Protein AF-A0A7J7H3Y3-F1 (afdb_monomer)

Sequence (174 aa):
MLKRYPATEKELKEKANQLLSKCEEAVAVENELNARTKDVENVKLDRATELELVQKLKDKIRILLAQLANVDFTYHDPMKNFDRTRVKGVVAKLIKVKDGSTMTALEVGKGNAEVALSLVGYDQELKSAMEYVFGSTFVCKTIDAMREMAFFLLLLCCYVCGHVIFECNIDSTS

Structure (mmCIF, N/CA/C/O backbone):
data_AF-A0A7J7H3Y3-F1
#
_entry.id   AF-A0A7J7H3Y3-F1
#
loop_
_atom_site.group_PDB
_atom_site.id
_atom_site.type_symbol
_atom_site.label_atom_id
_atom_site.label_alt_id
_atom_site.label_comp_id
_atom_site.label_asym_id
_atom_site.label_entity_id
_atom_site.label_seq_id
_atom_site.pdbx_PDB_ins_code
_atom_site.Cartn_x
_atom_site.Cartn_y
_atom_site.Cartn_z
_atom_site.occupancy
_atom_site.B_iso_or_equiv
_atom_site.auth_seq_id
_atom_site.auth_comp_id
_atom_site.auth_asym_id
_atom_site.auth_atom_id
_atom_site.pdbx_PDB_model_num
ATOM 1 N N . MET A 1 1 ? -41.195 8.199 84.569 1.00 43.94 1 MET A N 1
ATOM 2 C CA . MET A 1 1 ? -41.582 7.033 83.743 1.00 43.94 1 MET A CA 1
ATOM 3 C C . MET A 1 1 ? -41.410 7.391 82.273 1.00 43.94 1 MET A C 1
ATOM 5 O O . MET A 1 1 ? -42.161 8.221 81.780 1.00 43.94 1 MET A O 1
ATOM 9 N N . LEU A 1 2 ? -40.419 6.822 81.584 1.00 52.78 2 LEU A N 1
ATOM 10 C CA . LEU A 1 2 ? -40.271 6.962 80.131 1.00 52.78 2 LEU A CA 1
ATOM 11 C C . LEU A 1 2 ? -41.068 5.836 79.461 1.00 52.78 2 LEU A C 1
ATOM 13 O O . LEU A 1 2 ? -40.708 4.667 79.579 1.00 52.78 2 LEU A O 1
ATOM 17 N N . LYS A 1 3 ? -42.181 6.177 78.801 1.00 58.41 3 LYS A N 1
ATOM 18 C CA . LYS A 1 3 ? -42.943 5.226 77.980 1.00 58.41 3 LYS A CA 1
ATOM 19 C C . LYS A 1 3 ? -42.124 4.926 76.722 1.00 58.41 3 LYS A C 1
ATOM 21 O O . LYS A 1 3 ? -42.005 5.782 75.851 1.00 58.41 3 LYS A O 1
ATOM 26 N N . ARG A 1 4 ? -41.546 3.728 76.637 1.00 58.53 4 ARG A N 1
ATOM 27 C CA . ARG A 1 4 ? -40.902 3.228 75.416 1.00 58.53 4 ARG A CA 1
ATOM 28 C C . ARG A 1 4 ? -41.995 3.019 74.366 1.00 58.53 4 ARG A C 1
ATOM 30 O O . ARG A 1 4 ? -42.915 2.244 74.606 1.00 58.53 4 ARG A O 1
ATOM 37 N N . TYR A 1 5 ? -41.935 3.763 73.262 1.00 55.72 5 TYR A N 1
ATOM 38 C CA . TYR A 1 5 ? -42.882 3.672 72.147 1.00 55.72 5 TYR A CA 1
ATOM 39 C C . TYR A 1 5 ? -42.405 2.577 71.172 1.00 55.72 5 TYR A C 1
ATOM 41 O O . TYR A 1 5 ? -41.422 2.785 70.467 1.00 55.72 5 TYR A O 1
ATOM 49 N N . PRO A 1 6 ? -43.058 1.403 71.111 1.00 61.34 6 PRO A N 1
ATOM 50 C CA . PRO A 1 6 ? -42.580 0.267 70.314 1.00 61.34 6 PRO A CA 1
ATOM 51 C C . PRO A 1 6 ? -42.787 0.447 68.799 1.00 61.34 6 PRO A C 1
ATOM 53 O O . PRO A 1 6 ? -42.113 -0.204 68.005 1.00 61.34 6 PRO A O 1
ATOM 56 N N . ALA A 1 7 ? -43.702 1.334 68.390 1.00 64.25 7 ALA A N 1
ATOM 57 C CA . ALA A 1 7 ? -44.003 1.596 66.981 1.00 64.25 7 ALA A CA 1
ATOM 58 C C . ALA A 1 7 ? -42.846 2.309 66.257 1.00 64.25 7 ALA A C 1
ATOM 60 O O . ALA A 1 7 ? -42.470 1.916 65.157 1.00 64.25 7 ALA A O 1
ATOM 61 N N . THR A 1 8 ? -42.215 3.288 66.909 1.00 72.44 8 THR A N 1
ATOM 62 C CA . THR A 1 8 ? -41.089 4.044 66.341 1.00 72.44 8 THR A CA 1
ATOM 63 C C . THR A 1 8 ? -39.806 3.214 66.275 1.00 72.44 8 THR A C 1
ATOM 65 O O . THR A 1 8 ? -39.018 3.372 65.350 1.00 72.44 8 THR A O 1
ATOM 68 N N . GLU A 1 9 ? -39.602 2.283 67.212 1.00 82.19 9 GLU A N 1
ATOM 69 C CA . GLU A 1 9 ? -38.422 1.406 67.249 1.00 82.19 9 GLU A CA 1
ATOM 70 C C . GLU A 1 9 ? -38.432 0.366 66.109 1.00 82.19 9 GLU A C 1
ATOM 72 O O . GLU A 1 9 ? -37.377 0.012 65.580 1.00 82.19 9 GLU A O 1
ATOM 77 N N . LYS A 1 10 ? -39.622 -0.088 65.686 1.00 86.00 10 LYS A N 1
ATOM 78 C CA . LYS A 1 10 ? -39.790 -0.994 64.539 1.00 86.00 10 LYS A CA 1
ATOM 79 C C . LYS A 1 10 ? -39.527 -0.279 63.211 1.00 86.00 10 LYS A C 1
ATOM 81 O O . LYS A 1 10 ? -38.754 -0.779 62.401 1.00 8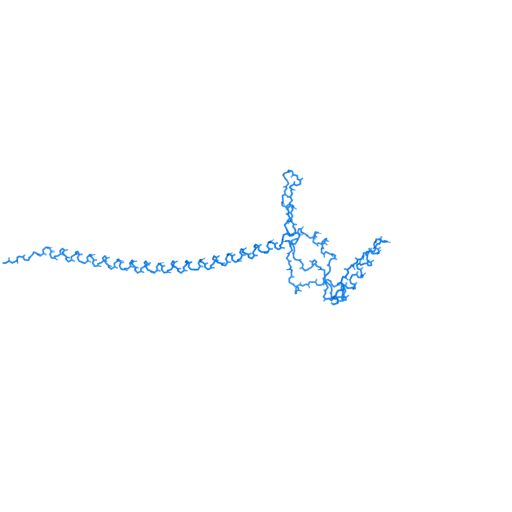6.00 10 LYS A O 1
ATOM 86 N N . GLU A 1 11 ? -40.101 0.910 63.025 1.00 87.38 11 GLU A N 1
ATOM 87 C CA . GLU A 1 11 ? -39.868 1.738 61.832 1.00 87.38 11 GLU A CA 1
ATOM 88 C C . GLU A 1 11 ? -38.395 2.135 61.675 1.00 87.38 11 GLU A C 1
ATOM 90 O O . GLU A 1 11 ? -37.873 2.171 60.560 1.00 87.38 11 GLU A O 1
ATOM 95 N N . LEU A 1 12 ? -37.703 2.400 62.789 1.00 86.56 12 LEU A N 1
ATOM 96 C CA . LEU A 1 12 ? -36.278 2.727 62.777 1.00 86.56 12 LEU A CA 1
ATOM 97 C C . LEU A 1 12 ? -35.428 1.546 62.283 1.00 86.56 12 LEU A C 1
ATOM 99 O O . LEU A 1 12 ? -34.507 1.743 61.493 1.00 86.56 12 LEU A O 1
ATOM 103 N N . LYS A 1 13 ? -35.755 0.318 62.712 1.00 89.19 13 LYS A N 1
ATOM 104 C CA . LYS A 1 13 ? -35.072 -0.909 62.269 1.00 89.19 13 LYS A CA 1
ATOM 105 C C . LYS A 1 13 ? -35.330 -1.215 60.797 1.00 89.19 13 LYS A C 1
ATOM 107 O O . LYS A 1 13 ? -34.399 -1.574 60.086 1.00 89.19 13 LYS A O 1
ATOM 112 N N . GLU A 1 14 ? -36.565 -1.028 60.338 1.00 93.19 14 GLU A N 1
ATOM 113 C CA . GLU A 1 14 ? -36.935 -1.194 58.929 1.00 93.19 14 GLU A CA 1
ATOM 114 C C . GLU A 1 14 ? -36.107 -0.253 58.039 1.00 93.19 14 GLU A C 1
ATOM 116 O O . GLU A 1 14 ? -35.447 -0.698 57.103 1.00 93.19 14 GLU A O 1
ATOM 121 N N . LYS A 1 15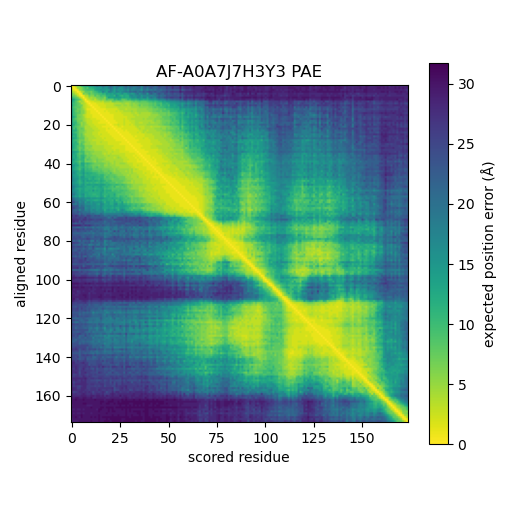 ? -36.056 1.042 58.394 1.00 92.50 15 LYS A N 1
ATOM 122 C CA . LYS A 1 15 ? -35.258 2.047 57.677 1.00 92.50 15 LYS A CA 1
ATOM 123 C C . LYS A 1 15 ? -33.760 1.758 57.732 1.00 92.50 15 LYS A C 1
ATOM 125 O O . LYS A 1 15 ? -33.081 1.971 56.733 1.00 92.50 15 LYS A O 1
ATOM 130 N N . ALA A 1 16 ? -33.245 1.271 58.862 1.00 93.00 16 ALA A N 1
ATOM 131 C CA . ALA A 1 16 ? -31.839 0.891 58.996 1.00 93.00 16 ALA A CA 1
ATOM 132 C C . ALA A 1 16 ? -31.475 -0.283 58.073 1.00 93.00 16 ALA A C 1
ATOM 134 O O . ALA A 1 16 ? -30.473 -0.204 57.369 1.00 93.00 16 ALA A O 1
ATOM 135 N N . ASN A 1 17 ? -32.312 -1.322 58.003 1.00 93.50 17 ASN A N 1
ATOM 136 C CA . ASN A 1 17 ? -32.101 -2.452 57.093 1.00 93.50 17 ASN A CA 1
ATOM 137 C C . ASN A 1 17 ? -32.173 -2.020 55.622 1.00 93.50 17 ASN A C 1
ATOM 139 O O . ASN A 1 17 ? -31.354 -2.435 54.807 1.00 93.50 17 ASN A O 1
ATOM 143 N N . GLN A 1 18 ? -33.121 -1.141 55.292 1.00 95.12 18 GLN A N 1
ATOM 144 C CA . GLN A 1 18 ? -33.248 -0.574 53.950 1.00 95.12 18 GLN A CA 1
ATOM 145 C C . GLN A 1 18 ? -32.030 0.273 53.557 1.00 95.12 18 GLN A C 1
ATOM 147 O O . GLN A 1 18 ? -31.592 0.234 52.411 1.00 95.12 18 GLN A O 1
ATOM 152 N N . LEU A 1 19 ? -31.479 1.037 54.505 1.00 94.19 19 LEU A N 1
ATOM 153 C CA . LEU A 1 19 ? -30.247 1.801 54.314 1.00 94.19 19 LEU A CA 1
ATOM 154 C C . LEU A 1 19 ? -29.044 0.880 54.104 1.00 94.19 19 LEU A C 1
ATOM 156 O O . LEU A 1 19 ? -28.277 1.118 53.180 1.00 94.19 19 LEU A O 1
ATOM 160 N N . LEU A 1 20 ? -28.904 -0.179 54.906 1.00 93.12 20 LEU A N 1
ATOM 161 C CA . LEU A 1 20 ? -27.833 -1.170 54.754 1.00 93.12 20 LEU A CA 1
ATOM 162 C C . LEU A 1 20 ? -27.858 -1.833 53.371 1.00 93.12 20 LEU A C 1
ATOM 164 O O . LEU A 1 20 ? -26.839 -1.826 52.688 1.00 93.12 20 LEU A O 1
ATOM 168 N N . SER A 1 21 ? -29.026 -2.292 52.918 1.00 95.50 21 SER A N 1
ATOM 169 C CA . SER A 1 21 ? -29.191 -2.881 51.580 1.00 95.50 21 SER A CA 1
ATOM 170 C C . SER A 1 21 ? -28.818 -1.900 50.462 1.00 95.50 21 SER A C 1
ATOM 172 O O . SER A 1 21 ? -28.104 -2.268 49.533 1.00 95.50 21 SER A O 1
ATOM 174 N N . LYS A 1 22 ? -29.214 -0.625 50.570 1.00 96.62 22 LYS A N 1
ATOM 175 C CA . LYS A 1 22 ? -28.819 0.401 49.589 1.00 96.62 22 LYS A CA 1
ATOM 176 C C . LYS A 1 22 ? -27.324 0.712 49.611 1.00 96.62 22 LYS A C 1
ATOM 178 O O . LYS A 1 22 ? -26.753 1.008 48.565 1.00 96.62 22 LYS A O 1
ATOM 183 N N . CYS A 1 23 ? -26.689 0.678 50.781 1.00 93.69 23 CYS A N 1
ATOM 184 C CA . CYS A 1 23 ? -25.244 0.861 50.889 1.00 93.69 23 CYS A CA 1
ATOM 185 C C . CYS A 1 23 ? -24.485 -0.298 50.228 1.00 93.69 23 CYS A C 1
ATOM 187 O O . CYS A 1 23 ? -23.501 -0.053 49.538 1.00 93.69 23 CYS A O 1
ATOM 189 N N . GLU A 1 24 ? -24.950 -1.538 50.385 1.00 96.31 24 GLU A N 1
ATOM 190 C CA . GLU A 1 24 ? -24.357 -2.711 49.726 1.00 96.31 24 GLU A CA 1
ATOM 191 C C . GLU A 1 24 ? -24.468 -2.626 48.196 1.00 96.31 24 GLU A C 1
ATOM 193 O O . GLU A 1 24 ? -23.483 -2.853 47.491 1.00 96.31 24 GLU A O 1
ATOM 198 N N . GLU A 1 25 ? -25.630 -2.219 47.678 1.00 95.62 25 GLU A N 1
ATOM 199 C CA . GLU A 1 25 ? -25.830 -1.962 46.246 1.00 95.62 25 GLU A CA 1
ATOM 200 C C . GLU A 1 25 ? -24.903 -0.850 45.728 1.00 95.62 25 GLU A C 1
ATOM 202 O O . GLU A 1 25 ? -24.272 -1.010 44.682 1.00 95.62 25 GLU A O 1
ATOM 207 N N . ALA A 1 26 ? -24.766 0.256 46.467 1.00 95.38 26 ALA A N 1
ATOM 208 C CA . ALA A 1 26 ? -23.874 1.355 46.094 1.00 95.38 26 ALA A CA 1
ATOM 209 C C . ALA A 1 26 ? -22.403 0.910 46.029 1.00 95.38 26 ALA A C 1
ATOM 211 O O . ALA A 1 26 ? -21.697 1.265 45.086 1.00 95.38 26 ALA A O 1
ATOM 212 N N . VAL A 1 27 ? -21.959 0.077 46.978 1.00 96.69 27 VAL A N 1
ATOM 213 C CA . VAL A 1 27 ? -20.603 -0.495 46.985 1.00 96.69 27 VAL A CA 1
ATOM 214 C C . VAL A 1 27 ? -20.386 -1.426 45.790 1.00 96.69 27 VAL A C 1
ATOM 216 O O . VAL A 1 27 ? -19.325 -1.393 45.165 1.00 96.69 27 VAL A O 1
ATOM 219 N N . ALA A 1 28 ? -21.378 -2.245 45.433 1.00 96.19 28 ALA A N 1
ATOM 220 C CA . ALA A 1 28 ? -21.288 -3.114 44.261 1.00 96.19 28 ALA A CA 1
ATOM 221 C C . ALA A 1 28 ? -21.147 -2.304 42.960 1.00 96.19 28 ALA A C 1
ATOM 223 O O . ALA A 1 28 ? -20.280 -2.605 42.137 1.00 96.19 28 ALA A O 1
ATOM 224 N N . VAL A 1 29 ? -21.942 -1.239 42.811 1.00 96.75 29 VAL A N 1
ATOM 225 C CA . VAL A 1 29 ? -21.867 -0.327 41.660 1.00 96.75 29 VAL A CA 1
ATOM 226 C C . VAL A 1 29 ? -20.518 0.392 41.601 1.00 96.75 29 VAL A C 1
ATOM 228 O O . VAL A 1 29 ? -19.943 0.517 40.521 1.00 96.75 29 VAL A O 1
ATOM 231 N N . GLU A 1 30 ? -19.977 0.834 42.737 1.00 95.81 30 GLU A N 1
ATOM 232 C CA . GLU A 1 30 ? -18.671 1.500 42.785 1.00 95.81 30 GLU A CA 1
ATOM 233 C C . GLU A 1 30 ? -17.529 0.565 42.365 1.00 95.81 30 GLU A C 1
ATOM 235 O O . GLU A 1 30 ? -16.655 0.952 41.586 1.00 95.81 30 GLU A O 1
ATOM 240 N N . ASN A 1 31 ? -17.573 -0.699 42.789 1.00 95.81 31 ASN A N 1
ATOM 241 C CA . ASN A 1 31 ? -16.604 -1.705 42.357 1.00 95.81 31 ASN A CA 1
ATOM 242 C C . ASN A 1 31 ? -16.673 -1.961 40.843 1.00 95.81 31 ASN A C 1
ATOM 244 O O . ASN A 1 31 ? -15.633 -2.044 40.185 1.00 95.81 31 ASN A O 1
ATOM 248 N N . GLU A 1 32 ? -17.878 -2.044 40.273 1.00 96.12 32 GLU A N 1
ATOM 249 C CA . GLU A 1 32 ? -18.049 -2.212 38.827 1.00 96.12 32 GLU A CA 1
ATOM 250 C C . GLU A 1 32 ? -17.570 -0.976 38.047 1.00 96.12 32 GLU A C 1
ATOM 252 O O . GLU A 1 32 ? -16.897 -1.106 37.020 1.00 96.12 32 GLU A O 1
ATOM 257 N N . LEU A 1 33 ? -17.858 0.229 38.546 1.00 95.50 33 LEU A N 1
ATOM 258 C CA . LEU A 1 33 ? -17.413 1.477 37.928 1.00 95.50 33 LEU A CA 1
ATOM 259 C C . LEU A 1 33 ? -15.883 1.593 37.926 1.00 95.50 33 LEU A C 1
ATOM 261 O O . LEU A 1 33 ? -15.294 1.989 36.916 1.00 95.50 33 LEU A O 1
ATOM 265 N N . ASN A 1 34 ? -15.233 1.197 39.020 1.00 95.69 34 ASN A N 1
ATOM 266 C CA . ASN A 1 34 ? -13.776 1.168 39.123 1.00 95.69 34 ASN A CA 1
ATOM 267 C C . ASN A 1 34 ? -13.155 0.169 38.135 1.00 95.69 34 ASN A C 1
ATOM 269 O O . ASN A 1 34 ? -12.170 0.500 37.470 1.00 95.69 34 ASN A O 1
ATOM 273 N N . ALA A 1 35 ? -13.758 -1.014 37.970 1.00 96.00 35 ALA A N 1
ATOM 274 C CA . ALA A 1 35 ? -13.315 -1.992 36.976 1.00 96.00 35 ALA A CA 1
ATOM 275 C C . ALA A 1 35 ? -13.408 -1.429 35.546 1.00 96.00 35 ALA A C 1
ATOM 277 O O . ALA A 1 35 ? -12.410 -1.403 34.824 1.00 96.00 35 ALA A O 1
ATOM 278 N N . ARG A 1 36 ? -14.566 -0.869 35.169 1.00 94.94 36 ARG A N 1
ATOM 279 C CA . ARG A 1 36 ? -14.769 -0.276 33.835 1.00 94.94 36 ARG A CA 1
ATOM 280 C C . ARG A 1 36 ? -13.849 0.915 33.568 1.00 94.94 36 ARG A C 1
ATOM 282 O O . ARG A 1 36 ? -13.411 1.103 32.436 1.00 94.94 36 ARG A O 1
ATOM 289 N N . THR A 1 37 ? -13.546 1.722 34.584 1.00 94.50 37 THR A N 1
ATOM 290 C CA . THR A 1 37 ? -12.636 2.872 34.442 1.00 94.50 37 THR A CA 1
ATOM 291 C C . THR A 1 37 ? -11.228 2.408 34.082 1.00 94.50 37 THR A C 1
ATOM 293 O O . THR A 1 37 ? -10.639 2.931 33.136 1.00 94.50 37 THR A O 1
ATOM 296 N N . LYS A 1 38 ? -10.731 1.367 34.760 1.00 94.75 38 LYS A N 1
ATOM 297 C CA . LYS A 1 38 ? -9.427 0.764 34.470 1.00 94.75 38 LYS A CA 1
ATOM 298 C C . LYS A 1 38 ? -9.360 0.190 33.052 1.00 94.75 38 LYS A C 1
ATOM 300 O O . LYS A 1 38 ? -8.372 0.396 32.350 1.00 94.75 38 LYS A O 1
ATOM 305 N N . ASP A 1 39 ? -10.424 -0.472 32.603 1.00 94.19 39 ASP A N 1
ATOM 306 C CA . ASP A 1 39 ? -10.499 -1.000 31.237 1.00 94.19 39 ASP A CA 1
ATOM 307 C C . ASP A 1 39 ? -10.475 0.125 30.191 1.00 94.19 39 ASP A C 1
ATOM 309 O O . ASP A 1 39 ? -9.759 0.038 29.192 1.00 94.19 39 ASP A O 1
ATOM 313 N N . VAL A 1 40 ? -11.197 1.224 30.435 1.00 95.62 40 VAL A N 1
ATOM 314 C CA . VAL A 1 40 ? -11.194 2.401 29.551 1.00 95.62 40 VAL A CA 1
ATOM 315 C C . VAL A 1 40 ? -9.814 3.061 29.488 1.00 95.62 40 VAL A C 1
ATOM 317 O O . VAL A 1 40 ? -9.414 3.526 28.420 1.00 95.62 40 VAL A O 1
ATOM 320 N N . GLU A 1 41 ? -9.080 3.124 30.598 1.00 95.25 41 GLU A N 1
ATOM 321 C CA . GLU A 1 41 ? -7.710 3.649 30.617 1.00 95.25 41 GLU A CA 1
ATOM 322 C C . GLU A 1 41 ? -6.749 2.785 29.797 1.00 95.25 41 GLU A C 1
ATOM 324 O O . GLU A 1 41 ? -5.999 3.325 28.981 1.00 95.25 41 GLU A O 1
ATOM 329 N N . ASN A 1 42 ? -6.836 1.459 29.926 1.00 93.50 42 ASN A N 1
ATOM 330 C CA . ASN A 1 42 ? -6.031 0.530 29.131 1.00 93.50 42 ASN A CA 1
ATOM 331 C C . ASN A 1 42 ? -6.323 0.680 27.628 1.00 93.50 42 ASN A C 1
ATOM 333 O O . ASN A 1 42 ? -5.406 0.872 26.834 1.00 93.50 42 ASN A O 1
ATOM 337 N N . VAL A 1 43 ? -7.603 0.717 27.238 1.00 95.69 43 VAL A N 1
ATOM 338 C CA . VAL A 1 43 ? -8.000 0.904 25.829 1.00 95.69 43 VAL A CA 1
ATOM 339 C C . VAL A 1 43 ? -7.530 2.256 25.278 1.00 95.69 43 VAL A C 1
ATOM 341 O O . VAL A 1 43 ? -7.162 2.369 24.106 1.00 95.69 43 VAL A O 1
ATOM 344 N N . LYS A 1 44 ? -7.526 3.312 26.100 1.00 94.62 44 LYS A N 1
ATOM 345 C CA . LYS A 1 44 ? -6.995 4.623 25.696 1.00 94.62 44 LYS A CA 1
ATOM 346 C C . LYS A 1 44 ? -5.488 4.581 25.459 1.00 94.62 44 LYS A C 1
ATOM 348 O O . LYS A 1 44 ? -5.027 5.244 24.528 1.00 94.62 44 LYS A O 1
ATOM 353 N N . LEU A 1 45 ? -4.747 3.831 26.273 1.00 93.38 45 LEU A N 1
ATOM 354 C CA . LEU A 1 45 ? -3.310 3.643 26.097 1.00 93.38 45 LEU A CA 1
ATOM 355 C C . LEU A 1 45 ? -3.016 2.908 24.785 1.00 93.38 45 LEU A C 1
ATOM 357 O O . LEU A 1 45 ? -2.245 3.415 23.971 1.00 93.38 45 LEU A O 1
ATOM 361 N N . ASP A 1 46 ? -3.699 1.792 24.531 1.00 92.06 46 ASP A N 1
ATOM 362 C CA . ASP A 1 46 ? -3.543 1.017 23.294 1.00 92.06 46 ASP A CA 1
ATOM 363 C C . ASP A 1 46 ? -3.835 1.884 22.063 1.00 92.06 46 ASP A C 1
ATOM 365 O O . ASP A 1 46 ? -3.003 2.004 21.159 1.00 92.06 46 ASP A O 1
ATOM 369 N N . ARG A 1 47 ? -4.954 2.619 22.081 1.00 94.50 47 ARG A N 1
ATOM 370 C CA . ARG A 1 47 ? -5.309 3.565 21.014 1.00 94.50 47 ARG A CA 1
ATOM 371 C C . ARG A 1 47 ? -4.227 4.625 20.782 1.00 94.50 47 ARG A C 1
ATOM 373 O O . ARG A 1 47 ? -4.008 5.023 19.637 1.00 94.50 47 ARG A O 1
ATOM 380 N N . ALA A 1 48 ? -3.576 5.119 21.836 1.00 94.31 48 ALA A N 1
ATOM 381 C CA . ALA A 1 48 ? -2.496 6.095 21.704 1.00 94.31 48 ALA A CA 1
ATOM 382 C C . ALA A 1 48 ? -1.277 5.486 20.991 1.00 94.31 48 ALA A C 1
ATOM 384 O O . ALA A 1 48 ? -0.729 6.113 20.082 1.00 94.31 48 ALA A O 1
ATOM 385 N N . THR A 1 49 ? -0.904 4.250 21.335 1.00 94.00 49 THR A N 1
ATOM 386 C CA . THR A 1 49 ? 0.211 3.544 20.681 1.00 94.00 49 THR A CA 1
ATOM 387 C C . THR A 1 49 ? -0.069 3.236 19.208 1.00 94.00 49 THR A C 1
ATOM 389 O O . THR A 1 49 ? 0.781 3.473 18.348 1.00 94.00 49 THR A O 1
ATOM 392 N N . GLU A 1 50 ? -1.283 2.793 18.876 1.00 94.50 50 GLU A N 1
ATOM 393 C CA . GLU A 1 50 ? -1.690 2.548 17.490 1.00 94.50 50 GLU A CA 1
ATOM 394 C C . GLU A 1 50 ? -1.694 3.839 16.663 1.00 94.50 50 GLU A C 1
ATOM 396 O O . GLU A 1 50 ? -1.235 3.853 15.517 1.00 94.50 50 GLU A O 1
ATOM 401 N N . LEU A 1 51 ? -2.160 4.949 17.249 1.00 95.75 51 LEU A N 1
ATOM 402 C CA . LEU A 1 51 ? -2.132 6.260 16.599 1.00 95.75 51 LEU A CA 1
ATOM 403 C C . LEU A 1 51 ? -0.704 6.700 16.265 1.00 95.75 51 LEU A C 1
ATOM 405 O O . LEU A 1 51 ? -0.477 7.237 15.178 1.00 95.75 51 LEU A O 1
ATOM 409 N N . GLU A 1 52 ? 0.257 6.439 17.150 1.00 95.62 52 GLU A N 1
ATOM 410 C CA . GLU A 1 52 ? 1.670 6.728 16.898 1.00 95.62 52 GLU A CA 1
ATOM 411 C C . GLU A 1 52 ? 2.214 5.909 15.713 1.00 95.62 52 GLU A C 1
ATOM 413 O O . GLU A 1 52 ? 2.896 6.446 14.835 1.00 95.62 52 GLU A O 1
ATOM 418 N N . LEU A 1 53 ? 1.871 4.619 15.620 1.00 95.38 53 LEU A N 1
ATOM 419 C CA . LEU A 1 53 ? 2.269 3.765 14.494 1.00 95.38 53 LEU A CA 1
ATOM 420 C C . LEU A 1 53 ? 1.660 4.234 13.168 1.00 95.38 53 LEU A C 1
ATOM 422 O O . LEU A 1 53 ? 2.355 4.285 12.149 1.00 95.38 53 LEU A O 1
ATOM 426 N N . VAL A 1 54 ? 0.384 4.628 13.176 1.00 97.06 54 VAL A N 1
ATOM 427 C CA . VAL A 1 54 ? -0.292 5.184 11.995 1.00 97.06 54 VAL A CA 1
ATOM 428 C C . VAL A 1 54 ? 0.381 6.477 11.540 1.00 97.06 54 VAL A C 1
ATOM 430 O O . VAL A 1 54 ? 0.562 6.676 10.337 1.00 97.06 54 VAL A O 1
ATOM 433 N N . GLN A 1 55 ? 0.781 7.349 12.468 1.00 96.62 55 GLN A N 1
ATOM 434 C CA . GLN A 1 55 ? 1.524 8.567 12.134 1.00 96.62 55 GLN A CA 1
ATOM 435 C C . GLN A 1 55 ? 2.884 8.235 11.511 1.00 96.62 55 GLN A C 1
ATOM 437 O O . GLN A 1 55 ? 3.178 8.720 10.419 1.00 96.62 55 GLN A O 1
ATOM 442 N N . LYS A 1 56 ? 3.653 7.316 12.109 1.00 96.56 56 LYS A N 1
ATOM 443 C CA . LYS A 1 56 ? 4.941 6.859 11.555 1.00 96.56 56 LYS A CA 1
ATOM 444 C C . LYS A 1 56 ? 4.800 6.278 10.146 1.00 96.56 56 LYS A C 1
ATOM 446 O O . LYS A 1 56 ? 5.629 6.548 9.277 1.00 96.56 56 LYS A O 1
ATOM 451 N N . LEU A 1 57 ? 3.761 5.483 9.892 1.00 95.06 57 LEU A N 1
ATOM 452 C CA . LEU A 1 57 ? 3.485 4.934 8.560 1.00 95.06 57 LEU A CA 1
ATOM 453 C C . LEU A 1 57 ? 3.112 6.033 7.560 1.00 95.06 57 LEU A C 1
ATOM 455 O O . LEU A 1 57 ? 3.612 6.027 6.436 1.00 95.06 57 LEU A O 1
ATOM 459 N N . LYS A 1 58 ? 2.291 7.007 7.967 1.00 96.25 58 LYS A N 1
ATOM 460 C CA . LYS A 1 58 ? 1.959 8.167 7.129 1.00 96.25 58 LYS A CA 1
ATOM 461 C C . LYS A 1 58 ? 3.195 8.994 6.784 1.00 96.25 58 LYS A C 1
ATOM 463 O O . LYS A 1 58 ? 3.331 9.409 5.637 1.00 96.25 58 LYS A O 1
ATOM 468 N N . ASP A 1 59 ? 4.115 9.185 7.722 1.00 96.00 59 ASP A N 1
ATOM 469 C CA . ASP A 1 59 ? 5.371 9.902 7.480 1.00 96.00 59 ASP A CA 1
ATOM 470 C C . ASP A 1 59 ? 6.249 9.183 6.463 1.00 96.00 59 ASP A C 1
ATOM 472 O O . ASP A 1 59 ? 6.716 9.803 5.508 1.00 96.00 59 ASP A O 1
ATOM 476 N N . LYS A 1 60 ? 6.387 7.859 6.597 1.00 93.94 60 LYS A N 1
ATOM 477 C CA . LYS A 1 60 ? 7.088 7.035 5.605 1.00 93.94 60 LYS A CA 1
ATOM 478 C C . LYS A 1 60 ? 6.453 7.152 4.221 1.00 93.94 60 LYS A C 1
ATOM 480 O O . LYS A 1 60 ? 7.177 7.332 3.249 1.00 93.94 60 LYS A O 1
ATOM 485 N N . ILE A 1 61 ? 5.120 7.107 4.127 1.00 91.81 61 ILE A N 1
ATOM 486 C CA . ILE A 1 61 ? 4.407 7.292 2.853 1.00 91.81 61 ILE A CA 1
ATOM 487 C C . ILE A 1 61 ? 4.728 8.665 2.256 1.00 91.81 61 ILE A C 1
ATOM 489 O O . ILE A 1 61 ? 5.065 8.740 1.081 1.00 91.81 61 ILE A O 1
ATOM 493 N N . ARG A 1 62 ? 4.676 9.744 3.047 1.00 88.00 62 ARG A N 1
ATOM 494 C CA . ARG A 1 62 ? 4.989 11.099 2.562 1.00 88.00 62 ARG A CA 1
ATOM 495 C C . ARG A 1 62 ? 6.418 11.208 2.030 1.00 88.00 62 ARG A C 1
ATOM 497 O O . ARG A 1 62 ? 6.616 11.780 0.963 1.00 88.00 62 ARG A O 1
ATOM 504 N N . ILE A 1 63 ? 7.389 10.633 2.739 1.00 91.06 63 ILE A N 1
ATOM 505 C CA . ILE A 1 63 ? 8.799 10.625 2.323 1.00 91.06 63 ILE A CA 1
ATOM 506 C C . ILE A 1 63 ? 8.976 9.839 1.019 1.00 91.06 63 ILE A C 1
ATOM 508 O O . ILE A 1 63 ? 9.588 10.347 0.082 1.00 91.06 63 ILE A O 1
ATOM 512 N N . LEU A 1 64 ? 8.403 8.634 0.929 1.00 85.12 64 LEU A N 1
ATOM 513 C CA . LEU A 1 64 ? 8.478 7.808 -0.280 1.00 85.12 64 LEU A CA 1
ATOM 514 C C . LEU A 1 64 ? 7.815 8.498 -1.476 1.00 85.12 64 LEU A C 1
ATOM 516 O O . LEU A 1 64 ? 8.378 8.502 -2.565 1.00 85.12 64 LEU A O 1
ATOM 520 N N . LEU A 1 65 ? 6.652 9.127 -1.280 1.00 82.81 65 LEU A N 1
ATOM 521 C CA . LEU A 1 65 ? 5.979 9.888 -2.334 1.00 82.81 65 LEU A CA 1
ATOM 522 C C . LEU A 1 65 ? 6.824 11.075 -2.813 1.00 82.81 65 LEU A C 1
ATOM 524 O O . LEU A 1 65 ? 6.893 11.310 -4.014 1.00 82.81 65 LEU A O 1
ATOM 528 N N . ALA A 1 66 ? 7.506 11.782 -1.906 1.00 83.31 66 ALA A N 1
ATOM 529 C CA . ALA A 1 66 ? 8.402 12.877 -2.275 1.00 83.31 66 ALA A CA 1
ATOM 530 C C . ALA A 1 66 ? 9.616 12.395 -3.093 1.00 83.31 66 ALA A C 1
ATOM 532 O O . ALA A 1 66 ? 10.021 13.059 -4.043 1.00 83.31 66 ALA A O 1
ATOM 533 N N . GLN A 1 67 ? 10.171 11.223 -2.765 1.00 80.12 67 GLN A N 1
ATOM 534 C CA . GLN A 1 67 ? 11.248 10.598 -3.547 1.00 80.12 67 GLN A CA 1
ATOM 535 C C . GLN A 1 67 ? 10.773 10.116 -4.928 1.00 80.12 67 GLN A C 1
ATOM 537 O O . GLN A 1 67 ? 11.556 10.064 -5.872 1.00 80.12 67 GLN A O 1
ATOM 542 N N . LEU A 1 68 ? 9.486 9.788 -5.056 1.00 74.56 68 LEU A N 1
ATOM 543 C CA . LEU A 1 68 ? 8.857 9.269 -6.270 1.00 74.56 68 LEU A CA 1
ATOM 544 C C . LEU A 1 68 ? 8.155 10.361 -7.100 1.00 74.56 68 LEU A C 1
ATOM 546 O O . LEU A 1 68 ? 7.261 10.048 -7.884 1.00 74.56 68 LEU A O 1
ATOM 550 N N . ALA A 1 69 ? 8.559 11.633 -6.992 1.00 66.12 69 ALA A N 1
ATOM 551 C CA . ALA A 1 69 ? 7.969 12.727 -7.779 1.00 66.12 69 ALA A CA 1
ATOM 552 C C . ALA A 1 69 ? 8.001 12.469 -9.304 1.00 66.12 69 ALA A C 1
ATOM 554 O O . ALA A 1 69 ? 7.093 12.873 -10.024 1.00 66.12 69 ALA A O 1
ATOM 555 N N . ASN A 1 70 ? 8.987 11.706 -9.791 1.00 64.69 70 ASN A N 1
ATOM 556 C CA . ASN A 1 70 ? 9.125 11.322 -11.204 1.00 64.69 70 ASN A CA 1
ATOM 557 C C . ASN A 1 70 ? 8.086 10.286 -11.685 1.00 64.69 70 ASN A C 1
ATOM 559 O O . ASN A 1 70 ? 8.097 9.906 -12.854 1.00 64.69 70 ASN A O 1
ATOM 563 N N . VAL A 1 71 ? 7.224 9.787 -10.796 1.00 68.06 71 VAL A N 1
ATOM 564 C CA . VAL A 1 71 ? 6.199 8.772 -11.095 1.00 68.06 71 VAL A CA 1
ATOM 565 C C . VAL A 1 71 ? 4.785 9.368 -11.081 1.00 68.06 71 VAL A C 1
ATOM 567 O O . VAL A 1 71 ? 3.810 8.645 -11.304 1.00 68.06 71 VAL A O 1
ATOM 570 N N . ASP A 1 72 ? 4.657 10.675 -10.827 1.00 70.88 72 ASP A N 1
ATOM 571 C CA . ASP A 1 72 ? 3.379 11.379 -10.878 1.00 70.88 72 ASP A CA 1
ATOM 572 C C . ASP A 1 72 ? 3.045 11.764 -12.327 1.00 70.88 72 ASP A C 1
ATOM 574 O O . ASP A 1 72 ? 3.675 12.628 -12.938 1.00 70.88 72 ASP A O 1
ATOM 578 N N . PHE A 1 73 ? 2.073 11.063 -12.909 1.00 81.62 73 PHE A N 1
ATOM 579 C CA . PHE A 1 73 ? 1.622 11.271 -14.281 1.00 81.62 73 PHE A CA 1
ATOM 580 C C . PHE A 1 73 ? 0.281 11.986 -14.269 1.00 81.62 73 PHE A C 1
ATOM 582 O O . PHE A 1 73 ? -0.749 11.411 -13.907 1.00 81.62 73 PHE A O 1
ATOM 589 N N . THR A 1 74 ? 0.296 13.241 -14.703 1.00 82.69 74 THR A N 1
ATOM 590 C CA . THR A 1 74 ? -0.908 14.046 -14.893 1.00 82.69 74 THR A CA 1
ATOM 591 C C . THR A 1 74 ? -1.193 14.182 -16.385 1.00 82.69 74 THR A C 1
ATOM 593 O O . THR A 1 74 ? -0.284 14.330 -17.199 1.00 82.69 74 THR A O 1
ATOM 596 N N . TYR A 1 75 ? -2.466 14.095 -16.766 1.00 85.62 75 TYR A N 1
ATOM 597 C CA . TYR A 1 75 ? -2.895 14.306 -18.145 1.00 85.62 75 TYR A CA 1
ATOM 598 C C . TYR A 1 75 ? -4.245 15.024 -18.162 1.00 85.62 75 TYR A C 1
ATOM 600 O O . TYR A 1 75 ? -5.053 14.889 -17.239 1.00 85.62 75 TYR A O 1
ATOM 608 N N . HIS A 1 76 ? -4.487 15.796 -19.215 1.00 89.00 76 HIS A N 1
ATOM 609 C CA . HIS A 1 76 ? -5.788 16.400 -19.472 1.00 89.00 76 HIS A CA 1
ATOM 610 C C . HIS A 1 76 ? -6.599 15.515 -20.407 1.00 89.00 76 HIS A C 1
ATOM 612 O O . HIS A 1 76 ? -6.043 14.928 -21.335 1.00 89.00 76 HIS A O 1
ATOM 618 N N . ASP A 1 77 ? -7.912 15.444 -20.180 1.00 90.94 77 ASP A N 1
ATOM 619 C CA . ASP A 1 77 ? -8.788 14.609 -20.996 1.00 90.94 77 ASP A CA 1
ATOM 620 C C . ASP A 1 77 ? -8.643 14.975 -22.482 1.00 90.94 77 ASP A C 1
ATOM 622 O O . ASP A 1 77 ? -8.896 16.123 -22.854 1.00 90.94 77 ASP A O 1
ATOM 626 N N . PRO A 1 78 ? -8.243 14.022 -23.345 1.00 90.25 78 PRO A N 1
ATOM 627 C CA . PRO A 1 78 ? -7.940 14.314 -24.740 1.00 90.25 78 PRO A CA 1
ATOM 628 C C . PRO A 1 78 ? -9.185 14.726 -25.533 1.00 90.25 78 PRO A C 1
ATOM 630 O O . PRO A 1 78 ? -9.057 15.372 -26.568 1.00 90.25 78 PRO A O 1
ATOM 633 N N . MET A 1 79 ? -10.388 14.364 -25.067 1.00 89.38 79 MET A N 1
ATOM 634 C CA . MET A 1 79 ? -11.671 14.742 -25.668 1.00 89.38 79 MET A CA 1
ATOM 635 C C . MET A 1 79 ? -12.781 14.836 -24.609 1.00 89.38 79 MET A C 1
ATOM 637 O O . MET A 1 79 ? -12.674 14.269 -23.520 1.00 89.38 79 MET A O 1
ATOM 641 N N . LYS A 1 80 ? -13.889 15.513 -24.947 1.00 89.81 80 LYS A N 1
ATOM 642 C CA . LYS A 1 80 ? -15.105 15.516 -24.114 1.00 89.81 80 LYS A CA 1
ATOM 643 C C . LYS A 1 80 ? -15.617 14.084 -23.921 1.00 89.81 80 LYS A C 1
ATOM 645 O O . LYS A 1 80 ? -15.651 13.312 -24.875 1.00 89.81 80 LYS A O 1
ATOM 650 N N . ASN A 1 81 ? -16.036 13.761 -22.698 1.00 91.19 81 ASN A N 1
ATOM 651 C CA . ASN A 1 81 ? -16.515 12.435 -22.287 1.00 91.19 81 ASN A CA 1
ATOM 652 C C . ASN A 1 81 ? -15.489 11.302 -22.497 1.00 91.19 81 ASN A C 1
ATOM 654 O O . ASN A 1 81 ? -15.874 10.152 -22.698 1.00 91.19 81 ASN A O 1
ATOM 658 N N . PHE A 1 82 ? -14.188 11.609 -22.475 1.00 91.56 82 PHE A N 1
ATOM 659 C CA . PHE A 1 82 ? -13.151 10.585 -22.554 1.00 91.56 82 PHE A CA 1
ATOM 660 C C . PHE A 1 82 ? -13.199 9.657 -21.334 1.00 91.56 82 PHE A C 1
ATOM 662 O O . PHE A 1 82 ? -13.195 10.104 -20.187 1.00 91.56 82 PHE A O 1
ATOM 669 N N . ASP A 1 83 ? -13.207 8.354 -21.594 1.00 91.44 83 ASP A N 1
ATOM 670 C CA . ASP A 1 83 ? -13.133 7.342 -20.551 1.00 91.44 83 ASP A CA 1
ATOM 671 C C . ASP A 1 83 ? -11.708 7.249 -19.988 1.00 91.44 83 ASP A C 1
ATOM 673 O O . ASP A 1 83 ? -10.788 6.738 -20.636 1.00 91.44 83 ASP A O 1
ATOM 677 N N . ARG A 1 84 ? -11.538 7.727 -18.751 1.00 89.88 84 ARG A N 1
ATOM 678 C CA . ARG A 1 84 ? -10.248 7.749 -18.053 1.00 89.88 84 ARG A CA 1
ATOM 679 C C . ARG A 1 84 ? -9.695 6.357 -17.743 1.00 89.88 84 ARG A C 1
ATOM 681 O O . ARG A 1 84 ? -8.491 6.231 -17.543 1.00 89.88 84 ARG A O 1
ATOM 688 N N . THR A 1 85 ? -10.520 5.306 -17.752 1.00 87.81 85 THR A N 1
ATOM 689 C CA . THR A 1 85 ? -10.059 3.926 -17.500 1.00 87.81 85 THR A CA 1
ATOM 690 C C . THR A 1 85 ? -9.126 3.401 -18.597 1.00 87.81 85 THR A C 1
ATOM 692 O O . THR A 1 85 ? -8.354 2.464 -18.373 1.00 87.81 85 THR A O 1
ATOM 695 N N . ARG A 1 86 ? -9.142 4.041 -19.774 1.00 86.06 86 ARG A N 1
ATOM 696 C CA . ARG A 1 86 ? -8.244 3.739 -20.896 1.00 86.06 86 ARG A CA 1
ATOM 697 C C . ARG A 1 86 ? -6.794 4.131 -20.621 1.00 86.06 86 ARG A C 1
ATOM 699 O O . ARG A 1 86 ? -5.892 3.585 -21.251 1.00 86.06 86 ARG A O 1
ATOM 706 N N . VAL A 1 87 ? -6.557 5.065 -19.701 1.00 87.69 87 VAL A N 1
ATOM 707 C CA . VAL A 1 87 ? -5.213 5.499 -19.317 1.00 87.69 87 VAL A CA 1
ATOM 708 C C . VAL A 1 87 ? -4.784 4.698 -18.096 1.00 87.69 87 VAL A C 1
ATOM 710 O O . VAL A 1 87 ? -5.221 4.952 -16.978 1.00 87.69 87 VAL A O 1
ATOM 713 N N . LYS A 1 88 ? -3.912 3.709 -18.310 1.00 84.88 88 LYS A N 1
ATOM 714 C CA . LYS A 1 88 ? -3.443 2.810 -17.242 1.00 84.88 88 LYS A CA 1
ATOM 715 C C . LYS A 1 88 ? -2.371 3.447 -16.336 1.00 84.88 88 LYS A C 1
ATOM 717 O O . LYS A 1 88 ? -2.115 2.940 -15.250 1.00 84.88 88 LYS A O 1
ATOM 722 N N . GLY A 1 89 ? -1.799 4.584 -16.741 1.00 82.94 89 GLY A N 1
ATOM 723 C CA . GLY A 1 89 ? -0.820 5.352 -15.964 1.00 82.94 89 GLY A CA 1
ATOM 724 C C . GLY A 1 89 ? 0.632 4.934 -16.214 1.00 82.94 89 GLY A C 1
ATOM 725 O O . GLY A 1 89 ? 0.956 4.365 -17.255 1.00 82.94 89 GLY A O 1
ATOM 726 N N . VAL A 1 90 ? 1.520 5.252 -15.267 1.00 81.38 90 VAL A N 1
ATOM 727 C CA . VAL A 1 90 ? 2.962 4.973 -15.383 1.00 81.38 90 VAL A CA 1
ATOM 728 C C . VAL A 1 90 ? 3.238 3.481 -15.235 1.00 81.38 90 VAL A C 1
ATOM 730 O O . VAL A 1 90 ? 2.850 2.866 -14.242 1.00 81.38 90 VAL A O 1
ATOM 733 N N . VAL A 1 91 ? 3.995 2.925 -16.183 1.00 77.94 91 VAL A N 1
ATOM 734 C CA . VAL A 1 91 ? 4.409 1.512 -16.216 1.00 77.94 91 VAL A CA 1
ATOM 735 C C . VAL A 1 91 ? 5.071 1.075 -14.903 1.00 77.94 91 VAL A C 1
ATOM 737 O O . VAL A 1 91 ? 4.739 0.018 -14.380 1.00 77.94 91 VAL A O 1
ATOM 740 N N . ALA A 1 92 ? 5.912 1.925 -14.302 1.00 66.75 92 ALA A N 1
ATOM 741 C CA . ALA A 1 92 ? 6.583 1.656 -13.025 1.00 66.75 92 ALA A CA 1
ATOM 742 C C . ALA A 1 92 ? 5.622 1.334 -11.862 1.00 66.75 92 ALA A C 1
ATOM 744 O O . ALA A 1 92 ? 6.003 0.629 -10.934 1.00 66.75 92 ALA A O 1
ATOM 745 N N . LYS A 1 93 ? 4.371 1.812 -11.910 1.00 72.56 93 LYS A N 1
ATOM 746 C CA . LYS A 1 93 ? 3.352 1.529 -10.887 1.00 72.56 93 LYS A CA 1
ATOM 747 C C . LYS A 1 93 ? 2.600 0.214 -11.131 1.00 72.56 93 LYS A C 1
ATOM 749 O O . LYS A 1 93 ? 1.961 -0.303 -10.220 1.00 72.56 93 LYS A O 1
ATOM 754 N N . LEU A 1 94 ? 2.660 -0.313 -12.352 1.00 73.94 94 LEU A N 1
ATOM 755 C CA . LEU A 1 94 ? 1.902 -1.485 -12.805 1.00 73.94 94 LEU A CA 1
ATOM 756 C C . LEU A 1 94 ? 2.728 -2.779 -12.777 1.00 73.94 94 LEU A C 1
ATOM 758 O O . LEU A 1 94 ? 2.215 -3.848 -13.099 1.00 73.94 94 LEU A O 1
ATOM 762 N N . ILE A 1 95 ? 4.002 -2.683 -12.400 1.00 80.38 95 ILE A N 1
ATOM 763 C CA . ILE A 1 95 ? 4.948 -3.794 -12.355 1.00 80.38 95 ILE A CA 1
ATOM 764 C C . ILE A 1 95 ? 5.026 -4.345 -10.937 1.00 80.38 95 ILE A C 1
ATOM 766 O O . ILE A 1 95 ? 5.278 -3.610 -9.983 1.00 80.38 95 ILE A O 1
ATOM 770 N N . LYS A 1 96 ? 4.870 -5.662 -10.806 1.00 78.31 96 LYS A N 1
ATOM 771 C CA . LYS A 1 96 ? 5.235 -6.398 -9.593 1.00 78.31 96 LYS A CA 1
ATOM 772 C C . LYS A 1 96 ? 6.459 -7.241 -9.905 1.00 78.31 96 LYS A C 1
ATOM 774 O O . LYS A 1 96 ? 6.415 -8.052 -10.822 1.00 78.31 96 LYS A O 1
ATOM 779 N N . VAL A 1 97 ? 7.550 -7.056 -9.174 1.00 78.25 97 VAL A N 1
ATOM 780 C CA . VAL A 1 97 ? 8.746 -7.887 -9.362 1.00 78.25 97 VAL A CA 1
ATOM 781 C C . VAL A 1 97 ? 8.435 -9.296 -8.858 1.00 78.25 97 VAL A C 1
ATOM 783 O O . VAL A 1 97 ? 7.939 -9.451 -7.743 1.00 78.25 97 VAL A O 1
ATOM 786 N N . LYS A 1 98 ? 8.671 -10.311 -9.692 1.00 75.00 98 LYS A N 1
ATOM 787 C CA . LYS A 1 98 ? 8.648 -11.712 -9.264 1.00 75.00 98 LYS A CA 1
ATOM 788 C C . LYS A 1 98 ? 9.975 -12.028 -8.589 1.00 75.00 98 LYS A C 1
ATOM 790 O O . LYS A 1 98 ? 11.026 -11.607 -9.068 1.00 75.00 98 LYS A O 1
ATOM 795 N N . ASP A 1 99 ? 9.931 -12.777 -7.493 1.00 66.44 99 ASP A N 1
ATOM 796 C CA . ASP A 1 99 ? 11.147 -13.215 -6.817 1.00 66.44 99 ASP A CA 1
ATOM 797 C C . ASP A 1 99 ? 12.022 -14.033 -7.779 1.00 66.44 99 ASP A C 1
ATOM 799 O O . ASP A 1 99 ? 11.541 -14.942 -8.469 1.00 66.44 99 ASP A O 1
ATOM 803 N N . GLY A 1 100 ? 13.321 -13.713 -7.803 1.00 58.28 100 GLY A N 1
ATOM 804 C CA . GLY A 1 100 ? 14.296 -14.250 -8.764 1.00 58.28 100 GLY A CA 1
ATOM 805 C C . GLY A 1 100 ? 14.497 -15.771 -8.715 1.00 58.28 100 GLY A C 1
ATOM 806 O O . GLY A 1 100 ? 15.190 -16.325 -9.560 1.00 58.28 100 GLY A O 1
ATOM 807 N N . SER A 1 101 ? 13.883 -16.463 -7.754 1.00 57.50 101 SER A N 1
ATOM 808 C CA . SER A 1 101 ? 13.899 -17.921 -7.609 1.00 57.50 101 SER A CA 1
ATOM 809 C C . SER A 1 101 ? 12.887 -18.653 -8.501 1.00 57.50 101 SER A C 1
ATOM 811 O O . SER A 1 101 ? 13.015 -19.861 -8.680 1.00 57.50 101 SER A O 1
ATOM 813 N N . THR A 1 102 ? 11.898 -17.961 -9.079 1.00 49.22 102 THR A N 1
ATOM 814 C CA . THR A 1 102 ? 10.823 -18.578 -9.894 1.00 49.22 102 THR A CA 1
ATOM 815 C C . THR A 1 102 ? 11.027 -18.453 -11.409 1.00 49.22 102 THR A C 1
ATOM 817 O O . THR A 1 102 ? 10.102 -18.645 -12.199 1.00 49.22 102 THR A O 1
ATOM 820 N N . MET A 1 103 ? 12.248 -18.139 -11.833 1.00 51.25 103 MET A N 1
ATOM 821 C CA . MET A 1 103 ? 12.538 -17.741 -13.205 1.00 51.25 103 MET A CA 1
ATOM 822 C C . MET A 1 103 ? 12.587 -18.920 -14.172 1.00 51.25 103 MET A C 1
ATOM 824 O O . MET A 1 103 ? 13.439 -19.800 -14.085 1.00 51.25 103 MET A O 1
ATOM 828 N N . THR A 1 104 ? 11.673 -18.911 -15.144 1.00 47.81 104 THR A N 1
ATOM 829 C CA . THR A 1 104 ? 11.789 -19.746 -16.341 1.00 47.81 104 THR A CA 1
ATOM 830 C C . THR A 1 104 ? 12.827 -19.091 -17.244 1.00 47.81 104 THR A C 1
ATOM 832 O O . THR A 1 104 ? 12.511 -18.164 -17.989 1.00 47.81 104 THR A O 1
ATOM 835 N N . ALA A 1 105 ? 14.082 -19.521 -17.127 1.00 45.75 105 ALA A N 1
ATOM 836 C CA . ALA A 1 105 ? 15.143 -19.089 -18.021 1.00 45.75 105 ALA A CA 1
ATOM 837 C C . ALA A 1 105 ? 14.798 -19.548 -19.445 1.00 45.75 105 ALA A C 1
ATOM 839 O O . ALA A 1 105 ? 14.867 -20.734 -19.763 1.00 45.75 105 ALA A O 1
ATOM 840 N N . LEU A 1 106 ? 14.409 -18.612 -20.311 1.00 47.38 106 LEU A N 1
ATOM 841 C CA . LEU A 1 106 ? 14.604 -18.818 -21.737 1.00 47.38 106 LEU A CA 1
ATOM 842 C C . LEU A 1 106 ? 16.092 -18.545 -21.972 1.00 47.38 106 LEU A C 1
ATOM 844 O O . LEU A 1 106 ? 16.520 -17.393 -21.962 1.00 47.38 106 LEU A O 1
ATOM 848 N N . GLU A 1 107 ? 16.885 -19.611 -22.044 1.00 50.97 107 GLU A N 1
ATOM 849 C CA . GLU A 1 107 ? 18.342 -19.546 -22.159 1.00 50.97 107 GLU A CA 1
ATOM 850 C C . GLU A 1 107 ? 18.746 -18.886 -23.484 1.00 50.97 107 GLU A C 1
ATOM 852 O O . GLU A 1 107 ? 18.832 -19.530 -24.529 1.00 50.97 107 GLU A O 1
ATOM 857 N N . VAL A 1 108 ? 19.000 -17.578 -23.455 1.00 52.12 108 VAL A N 1
ATOM 858 C CA . VAL A 1 108 ? 19.665 -16.874 -24.554 1.00 52.12 108 VAL A CA 1
ATOM 859 C C . VAL A 1 108 ? 21.140 -16.752 -24.167 1.00 52.12 108 VAL A C 1
ATOM 861 O O . VAL A 1 108 ? 21.537 -15.840 -23.449 1.00 52.12 108 VAL A O 1
ATOM 864 N N . GLY A 1 109 ? 21.948 -17.739 -24.571 1.00 54.59 109 GLY A N 1
ATOM 865 C CA . GLY A 1 109 ? 23.377 -17.855 -24.227 1.00 54.59 109 GLY A CA 1
ATOM 866 C C . GLY A 1 109 ? 23.679 -18.918 -23.158 1.00 54.59 109 GLY A C 1
ATOM 867 O O . GLY A 1 109 ? 22.821 -19.732 -22.838 1.00 54.59 109 GLY A O 1
ATOM 868 N N . LYS A 1 110 ? 24.909 -18.930 -22.606 1.00 57.16 110 LYS A N 1
ATOM 869 C CA . LYS A 1 110 ? 25.432 -19.901 -21.603 1.00 57.16 110 LYS A CA 1
ATOM 870 C C . LYS A 1 110 ? 24.727 -19.847 -20.220 1.00 57.16 110 LYS A C 1
ATOM 872 O O . LYS A 1 110 ? 25.397 -19.865 -19.193 1.00 57.16 110 LYS A O 1
ATOM 877 N N . GLY A 1 111 ? 23.402 -19.700 -20.167 1.00 62.00 111 GLY A N 1
ATOM 878 C CA . GLY A 1 111 ? 22.608 -19.689 -18.926 1.00 62.00 111 GLY A CA 1
ATO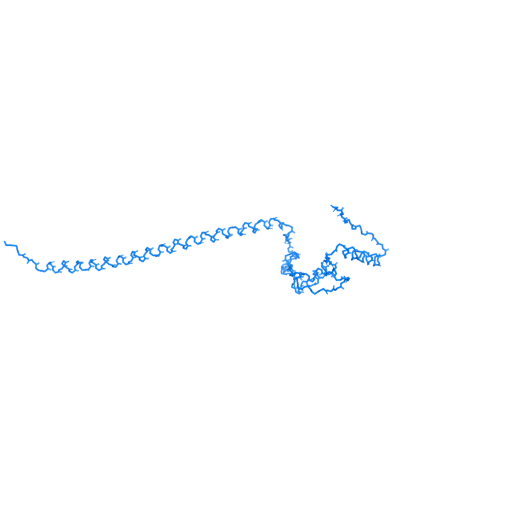M 879 C C . GLY A 1 111 ? 22.766 -18.438 -18.044 1.00 62.00 111 GLY A C 1
ATOM 880 O O . GLY A 1 111 ? 22.304 -18.426 -16.904 1.00 62.00 111 GLY A O 1
ATOM 881 N N . ASN A 1 112 ? 23.410 -17.379 -18.550 1.00 67.56 112 ASN A N 1
ATOM 882 C CA . ASN A 1 112 ? 23.779 -16.198 -17.757 1.00 67.56 112 ASN A CA 1
ATOM 883 C C . ASN A 1 112 ? 22.954 -14.933 -18.057 1.00 67.56 112 ASN A C 1
ATOM 885 O O . ASN A 1 112 ? 23.210 -13.902 -17.429 1.00 67.56 112 ASN A O 1
ATOM 889 N N . ALA A 1 113 ? 21.990 -14.999 -18.982 1.00 70.12 113 ALA A N 1
ATOM 890 C CA . ALA A 1 113 ? 21.119 -13.888 -19.361 1.00 70.12 113 ALA A CA 1
ATOM 891 C C . ALA A 1 113 ? 19.646 -14.327 -19.420 1.00 70.12 113 ALA A C 1
ATOM 893 O O . ALA A 1 113 ? 19.327 -15.387 -19.956 1.00 70.12 113 ALA A O 1
ATOM 894 N N . GLU A 1 114 ? 18.757 -13.498 -18.873 1.00 75.81 114 GLU A N 1
ATOM 895 C CA . GLU A 1 114 ? 17.311 -13.739 -18.788 1.00 75.81 114 GLU A CA 1
ATOM 896 C C . GLU A 1 114 ? 16.545 -12.513 -19.312 1.00 75.81 114 GLU A C 1
ATOM 898 O O . GLU A 1 114 ? 16.986 -11.377 -19.140 1.00 75.81 114 GLU A O 1
ATOM 903 N N . VAL A 1 115 ? 15.391 -12.703 -19.958 1.00 79.31 115 VAL A N 1
ATOM 904 C CA . VAL A 1 115 ? 14.578 -11.577 -20.457 1.00 79.31 115 VAL A CA 1
ATOM 905 C C . VAL A 1 115 ? 13.894 -10.877 -19.284 1.00 79.31 115 VAL A C 1
ATOM 907 O O . VAL A 1 115 ? 13.205 -11.523 -18.491 1.00 79.31 115 VAL A O 1
ATOM 910 N N . ALA A 1 116 ? 14.001 -9.550 -19.202 1.00 82.75 116 ALA A N 1
ATOM 911 C CA . ALA A 1 116 ? 13.424 -8.762 -18.111 1.00 82.75 116 ALA A CA 1
ATOM 912 C C . ALA A 1 116 ? 11.903 -8.952 -17.977 1.00 82.75 116 ALA A C 1
ATOM 914 O O . ALA A 1 116 ? 11.372 -8.938 -16.870 1.00 82.75 116 ALA A O 1
ATOM 915 N N . LEU A 1 117 ? 11.208 -9.221 -19.087 1.00 84.94 117 LEU A N 1
ATOM 916 C CA . LEU A 1 117 ? 9.778 -9.528 -19.102 1.00 84.94 117 LEU A CA 1
ATOM 917 C C . LEU A 1 117 ? 9.398 -10.711 -18.193 1.00 84.94 117 LEU A C 1
ATOM 919 O O . LEU A 1 117 ? 8.307 -10.723 -17.631 1.00 84.94 117 LEU A O 1
ATOM 923 N N . SER A 1 118 ? 10.285 -11.697 -18.030 1.00 80.69 118 SER A N 1
ATOM 924 C CA . SER A 1 118 ? 10.027 -12.867 -17.179 1.00 80.69 118 SER A CA 1
ATOM 925 C C . SER A 1 118 ? 10.172 -12.571 -15.678 1.00 80.69 118 SER A C 1
ATOM 927 O O . SER A 1 118 ? 9.495 -13.210 -14.870 1.00 80.69 118 SER A O 1
ATOM 929 N N . LEU A 1 119 ? 10.944 -11.536 -15.318 1.00 79.31 119 LEU A N 1
ATOM 930 C CA . LEU A 1 119 ? 11.127 -11.049 -13.940 1.00 79.31 119 LEU A CA 1
ATOM 931 C C . LEU A 1 119 ? 9.946 -10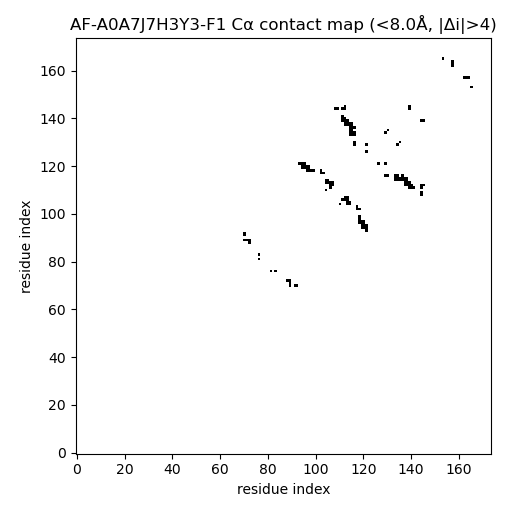.203 -13.445 1.00 79.31 119 LEU A C 1
ATOM 933 O O . LEU A 1 119 ? 9.872 -9.848 -12.268 1.00 79.31 119 LEU A O 1
ATOM 937 N N . VAL A 1 120 ? 9.023 -9.852 -14.337 1.00 84.81 120 VAL A N 1
ATOM 938 C CA . VAL A 1 120 ? 7.955 -8.896 -14.066 1.00 84.81 120 VAL A CA 1
ATOM 939 C C . VAL A 1 120 ? 6.595 -9.589 -14.148 1.00 84.81 120 VAL A C 1
ATOM 941 O O . VAL A 1 120 ? 6.243 -10.242 -15.126 1.00 84.81 120 VAL A O 1
ATOM 944 N N . GLY A 1 121 ? 5.808 -9.455 -13.085 1.00 85.50 121 GLY A N 1
ATOM 945 C CA . GLY A 1 121 ? 4.386 -9.762 -13.048 1.00 85.50 121 GLY A CA 1
ATOM 946 C C . GLY A 1 121 ? 3.562 -8.552 -13.479 1.00 85.50 121 GLY A C 1
ATOM 947 O O . GLY A 1 121 ? 3.743 -7.452 -12.953 1.00 85.50 121 GLY A O 1
ATOM 948 N N . TYR A 1 122 ? 2.651 -8.772 -14.422 1.00 87.00 122 TYR A N 1
ATOM 949 C CA . TYR A 1 122 ? 1.746 -7.767 -14.974 1.00 87.00 122 TYR A CA 1
ATOM 950 C C . TYR A 1 122 ? 0.427 -8.422 -15.405 1.00 87.00 122 TYR A C 1
ATOM 952 O O . TYR A 1 122 ? 0.377 -9.629 -15.652 1.00 87.00 122 TYR A O 1
ATOM 960 N N . ASP A 1 123 ? -0.640 -7.629 -15.497 1.00 88.19 123 ASP A N 1
ATOM 961 C CA . ASP A 1 123 ? -1.932 -8.094 -16.005 1.00 88.19 123 ASP A CA 1
ATOM 962 C C . ASP A 1 123 ? -1.876 -8.319 -17.519 1.00 88.19 123 ASP A C 1
ATOM 964 O O . ASP A 1 123 ? -1.275 -7.529 -18.247 1.00 88.19 123 ASP A O 1
ATOM 968 N N . GLN A 1 124 ? -2.559 -9.350 -18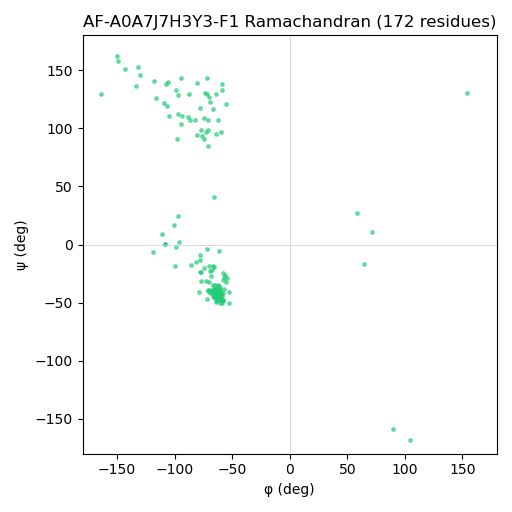.023 1.00 88.75 124 GLN A N 1
ATOM 969 C CA . GLN A 1 124 ? -2.502 -9.739 -19.440 1.00 88.75 124 GLN A CA 1
ATOM 970 C C . GLN A 1 124 ? -2.909 -8.608 -20.405 1.00 88.75 124 GLN A C 1
ATOM 972 O O . GLN A 1 124 ? -2.406 -8.549 -21.526 1.00 88.75 124 GLN A O 1
ATOM 977 N N . GLU A 1 125 ? -3.763 -7.676 -19.966 1.00 88.75 125 GLU A N 1
ATOM 978 C CA . GLU A 1 125 ? -4.131 -6.469 -20.724 1.00 88.75 125 GLU A CA 1
ATOM 979 C C . GLU A 1 125 ? -2.920 -5.591 -21.091 1.00 88.75 125 GLU A C 1
ATOM 981 O O . GLU A 1 125 ? -2.970 -4.844 -22.065 1.00 88.75 125 GLU A O 1
ATOM 986 N N . LEU A 1 126 ? -1.825 -5.679 -20.329 1.00 89.12 126 LEU A N 1
ATOM 987 C CA . LEU A 1 126 ? -0.602 -4.895 -20.513 1.00 89.12 126 LEU A CA 1
ATOM 988 C C . LEU A 1 126 ? 0.476 -5.637 -21.314 1.00 89.12 126 LEU A C 1
ATOM 990 O O . LEU A 1 126 ? 1.557 -5.084 -21.515 1.00 89.12 126 LEU A O 1
ATOM 994 N N . LYS A 1 127 ? 0.205 -6.860 -21.792 1.00 89.12 127 LYS A N 1
ATOM 995 C CA . LYS A 1 127 ? 1.203 -7.722 -22.443 1.00 89.12 127 LYS A CA 1
ATOM 996 C C . LYS A 1 127 ? 1.945 -7.033 -23.584 1.00 89.12 127 LYS A C 1
ATOM 998 O O . LYS A 1 127 ? 3.169 -7.005 -23.558 1.00 89.12 127 LYS A O 1
ATOM 1003 N N . SER A 1 128 ? 1.234 -6.410 -24.524 1.00 90.06 128 SER A N 1
ATOM 1004 C CA . SER A 1 128 ? 1.869 -5.725 -25.659 1.00 90.06 128 SER A CA 1
ATOM 1005 C C . SER A 1 128 ? 2.782 -4.576 -25.221 1.00 90.06 128 SER A C 1
ATOM 1007 O O . SER A 1 128 ? 3.852 -4.386 -25.788 1.00 90.06 128 SER A O 1
ATOM 1009 N N . ALA A 1 129 ? 2.383 -3.816 -24.196 1.00 88.25 129 ALA A N 1
ATOM 1010 C CA . ALA A 1 129 ? 3.186 -2.712 -23.676 1.00 88.25 129 ALA A CA 1
ATOM 1011 C C . ALA A 1 129 ? 4.425 -3.221 -22.924 1.00 88.25 129 ALA A C 1
ATOM 1013 O O . ALA A 1 129 ? 5.509 -2.667 -23.075 1.00 88.25 129 ALA A O 1
ATOM 1014 N N . MET A 1 130 ? 4.286 -4.298 -22.148 1.00 89.50 130 MET A N 1
ATOM 1015 C CA . MET A 1 130 ? 5.403 -4.896 -21.417 1.00 89.50 130 MET A CA 1
ATOM 1016 C C . MET A 1 130 ? 6.382 -5.607 -22.355 1.00 89.50 130 MET A C 1
ATOM 1018 O O . MET A 1 130 ? 7.585 -5.475 -22.167 1.00 89.50 130 MET A O 1
ATOM 1022 N N . GLU A 1 131 ? 5.906 -6.298 -23.393 1.00 87.44 131 GLU A N 1
ATOM 1023 C CA . GLU A 1 131 ? 6.756 -6.847 -24.459 1.00 87.44 131 GLU A CA 1
ATOM 1024 C C . GLU A 1 131 ? 7.505 -5.738 -25.205 1.00 87.44 131 GLU A C 1
ATOM 1026 O O . GLU A 1 131 ? 8.681 -5.898 -25.510 1.00 87.44 131 GLU A O 1
ATOM 1031 N N . TYR A 1 132 ? 6.873 -4.587 -25.438 1.00 87.38 132 TYR A N 1
ATOM 1032 C CA . TYR A 1 132 ? 7.549 -3.444 -26.051 1.00 87.38 132 TYR A CA 1
ATOM 1033 C C . TYR A 1 132 ? 8.650 -2.854 -25.154 1.00 87.38 132 TYR A C 1
ATOM 1035 O O . TYR A 1 132 ? 9.739 -2.558 -25.634 1.00 87.38 132 TYR A O 1
ATOM 1043 N N . VAL A 1 133 ? 8.386 -2.687 -23.852 1.00 85.88 133 VAL A N 1
ATOM 1044 C CA . VAL A 1 133 ? 9.344 -2.072 -22.913 1.00 85.88 133 VAL A CA 1
ATOM 1045 C C . VAL A 1 133 ? 10.448 -3.046 -22.484 1.00 85.88 133 VAL A C 1
ATOM 1047 O O . VAL A 1 133 ? 11.601 -2.643 -22.383 1.00 85.88 133 VAL A O 1
ATOM 1050 N N . PHE A 1 134 ? 10.108 -4.312 -22.224 1.00 85.06 134 PHE A N 1
ATOM 1051 C CA . PHE A 1 134 ? 10.995 -5.307 -21.604 1.00 85.06 134 PHE A CA 1
ATOM 1052 C C . PHE A 1 134 ? 11.285 -6.532 -22.475 1.00 85.06 134 PHE A C 1
ATOM 1054 O O . PHE A 1 134 ? 12.100 -7.367 -22.083 1.00 85.06 134 PHE A O 1
ATOM 1061 N N . GLY A 1 135 ? 10.636 -6.687 -23.632 1.00 81.94 135 GLY A N 1
ATOM 1062 C CA . GLY A 1 135 ? 10.827 -7.850 -24.509 1.00 81.94 135 GLY A CA 1
ATOM 1063 C C . GLY A 1 135 ? 12.191 -7.883 -25.198 1.00 81.94 135 GLY A C 1
ATOM 1064 O O . GLY A 1 135 ? 12.634 -8.949 -25.614 1.00 81.94 135 GLY A O 1
ATOM 1065 N N . SER A 1 136 ? 12.884 -6.744 -25.261 1.00 78.62 136 SER A N 1
ATOM 1066 C CA . SER A 1 136 ? 14.267 -6.628 -25.738 1.00 78.62 136 SER A CA 1
ATOM 1067 C C . SER A 1 136 ? 15.266 -6.274 -24.629 1.00 78.62 136 SER A C 1
ATOM 1069 O O . SER A 1 136 ? 16.417 -5.955 -24.919 1.00 78.62 136 SER A O 1
ATOM 1071 N N . THR A 1 137 ? 14.843 -6.289 -23.362 1.00 79.50 137 THR A N 1
ATOM 1072 C CA . THR A 1 137 ? 15.716 -6.023 -22.212 1.00 79.50 137 THR A CA 1
ATOM 1073 C C . THR A 1 137 ? 16.162 -7.340 -21.595 1.00 79.50 137 THR A C 1
ATOM 1075 O O . THR A 1 137 ? 15.343 -8.213 -21.315 1.00 79.50 137 THR A O 1
ATOM 1078 N N . PHE A 1 138 ? 17.459 -7.461 -21.328 1.00 81.12 138 PHE A N 1
ATOM 1079 C CA . PHE A 1 138 ? 18.057 -8.652 -20.734 1.00 81.12 138 PHE A CA 1
ATOM 1080 C C . PHE A 1 138 ? 18.691 -8.316 -19.385 1.00 81.12 138 PHE A C 1
ATOM 1082 O O . PHE A 1 138 ? 19.321 -7.271 -19.227 1.00 81.12 138 PHE A O 1
ATOM 1089 N N . VAL A 1 139 ? 18.547 -9.218 -18.421 1.00 79.81 139 VAL A N 1
ATOM 1090 C CA . VAL A 1 139 ? 19.197 -9.170 -17.114 1.00 79.81 139 VAL A CA 1
ATOM 1091 C C . VAL A 1 139 ? 20.286 -10.229 -17.095 1.00 79.81 139 VAL A C 1
ATOM 1093 O O . VAL A 1 139 ? 20.018 -11.415 -17.277 1.00 79.81 139 VAL A O 1
ATOM 1096 N N . CYS A 1 140 ? 21.528 -9.786 -16.912 1.00 77.62 140 CYS A N 1
ATOM 1097 C CA . CYS A 1 140 ? 22.705 -10.647 -16.936 1.00 77.62 140 CYS A CA 1
ATOM 1098 C C . CYS A 1 140 ? 23.266 -10.826 -15.523 1.00 77.62 140 CYS A C 1
ATOM 1100 O O . CYS A 1 140 ? 23.373 -9.858 -14.772 1.00 77.62 140 CYS A O 1
ATOM 1102 N N . LYS A 1 141 ? 23.672 -12.053 -15.177 1.00 76.75 141 LYS A N 1
ATOM 1103 C CA . LYS A 1 141 ? 24.338 -12.355 -13.893 1.00 76.75 141 LYS A CA 1
ATOM 1104 C C . LYS A 1 141 ? 25.815 -11.951 -13.888 1.00 76.75 141 LYS A C 1
ATOM 1106 O O . LYS A 1 141 ? 26.383 -11.726 -12.825 1.00 76.75 141 LYS A O 1
ATOM 1111 N N . THR A 1 142 ? 26.439 -11.866 -15.064 1.00 78.00 142 THR A N 1
ATOM 1112 C CA . THR A 1 142 ? 27.862 -11.539 -15.226 1.00 78.00 142 THR A CA 1
ATOM 1113 C C . THR A 1 142 ? 28.074 -10.451 -16.276 1.00 78.00 142 THR A C 1
ATOM 1115 O O . THR A 1 142 ? 27.294 -10.307 -17.221 1.00 78.00 142 THR A O 1
ATOM 1118 N N . ILE A 1 143 ? 29.164 -9.692 -16.124 1.00 78.56 143 ILE A N 1
ATOM 1119 C CA . ILE A 1 143 ? 29.565 -8.639 -17.072 1.00 78.56 143 ILE A CA 1
ATOM 1120 C C . ILE A 1 143 ? 29.924 -9.246 -18.435 1.00 78.56 143 ILE A C 1
ATOM 1122 O O . ILE A 1 143 ? 29.628 -8.655 -19.469 1.00 78.56 143 ILE A O 1
ATOM 1126 N N . ASP A 1 144 ? 30.508 -10.445 -18.458 1.00 79.06 144 ASP A N 1
ATOM 1127 C CA . ASP A 1 144 ? 30.867 -11.120 -19.710 1.00 79.06 144 ASP A CA 1
ATOM 1128 C C . ASP A 1 144 ? 29.630 -11.480 -20.538 1.00 79.06 144 ASP A C 1
ATOM 1130 O O . ASP A 1 144 ? 29.599 -11.224 -21.739 1.00 79.06 144 ASP A O 1
ATOM 1134 N N . ALA A 1 145 ? 28.565 -11.968 -19.890 1.00 72.19 145 ALA A N 1
ATOM 1135 C CA . ALA A 1 145 ? 27.291 -12.225 -20.559 1.00 72.19 145 ALA A CA 1
ATOM 1136 C C . ALA A 1 145 ? 26.655 -10.930 -21.088 1.00 72.19 145 ALA A C 1
ATOM 1138 O O . ALA A 1 145 ? 26.137 -10.910 -22.203 1.00 72.19 145 ALA A O 1
ATOM 1139 N N . MET A 1 146 ? 26.751 -9.832 -20.328 1.00 75.06 146 MET A N 1
ATOM 1140 C CA . MET A 1 146 ? 26.296 -8.517 -20.784 1.00 75.06 146 MET A CA 1
ATOM 1141 C C . MET A 1 146 ? 27.063 -8.060 -22.029 1.00 75.06 146 MET A C 1
ATOM 1143 O O . MET A 1 146 ? 26.444 -7.567 -22.966 1.00 75.06 146 MET A O 1
ATOM 1147 N N . ARG A 1 147 ? 28.389 -8.241 -22.069 1.00 76.56 147 ARG A N 1
ATOM 1148 C CA . ARG A 1 147 ? 29.227 -7.866 -23.220 1.00 76.56 147 ARG A CA 1
ATOM 1149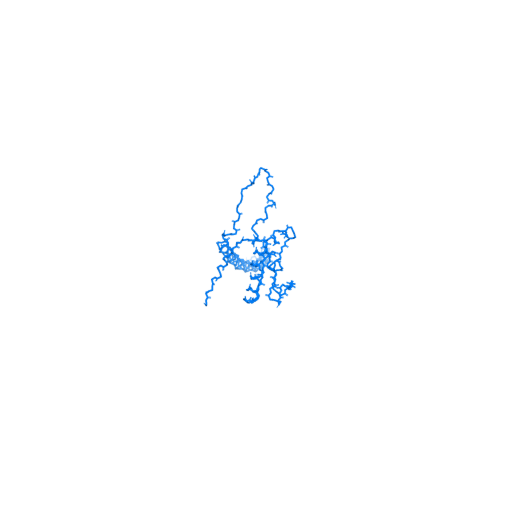 C C . ARG A 1 147 ? 28.916 -8.702 -24.456 1.00 76.56 147 ARG A C 1
ATOM 1151 O O . ARG A 1 147 ? 28.769 -8.133 -25.533 1.00 76.56 147 ARG A O 1
ATOM 1158 N N . GLU A 1 148 ? 28.788 -10.021 -24.306 1.00 73.19 148 GLU A N 1
ATOM 1159 C CA . GLU A 1 148 ? 28.397 -10.913 -25.406 1.00 73.19 148 GLU A CA 1
ATOM 1160 C C . GLU A 1 148 ? 27.022 -10.510 -25.961 1.00 73.19 148 GLU A C 1
ATOM 1162 O O . GLU A 1 148 ? 26.879 -10.296 -27.165 1.00 73.19 148 GLU A O 1
ATOM 1167 N N . MET A 1 149 ? 26.029 -10.312 -25.088 1.00 69.62 149 MET A N 1
ATOM 1168 C CA . MET A 1 149 ? 24.683 -9.894 -25.492 1.00 69.62 149 MET A CA 1
ATOM 1169 C C . MET A 1 149 ? 24.663 -8.504 -26.125 1.00 69.62 149 MET A C 1
ATOM 1171 O O . MET A 1 149 ? 24.002 -8.313 -27.144 1.00 69.62 149 MET A O 1
ATOM 1175 N N . ALA A 1 150 ? 25.405 -7.544 -25.569 1.00 71.81 150 ALA A N 1
ATOM 1176 C CA . ALA A 1 150 ? 25.534 -6.208 -26.138 1.00 71.81 150 ALA A CA 1
ATOM 1177 C C . ALA A 1 150 ? 26.132 -6.274 -27.546 1.00 71.81 150 ALA A C 1
ATOM 1179 O O . ALA A 1 150 ? 25.627 -5.613 -28.447 1.00 71.81 150 ALA A O 1
ATOM 1180 N N . PHE A 1 151 ? 27.141 -7.121 -27.762 1.00 74.19 151 PHE A N 1
ATOM 1181 C CA . PHE A 1 151 ? 27.743 -7.327 -29.075 1.00 74.19 151 PHE A CA 1
ATOM 1182 C C . PHE A 1 151 ? 26.750 -7.926 -30.082 1.00 74.19 151 PHE A C 1
ATOM 1184 O O . PHE A 1 151 ? 26.650 -7.430 -31.203 1.00 74.19 151 PHE A O 1
ATOM 1191 N N . PHE A 1 152 ? 25.961 -8.931 -29.681 1.00 68.19 152 PHE A N 1
ATOM 1192 C CA . PHE A 1 152 ? 24.899 -9.491 -30.526 1.00 68.19 152 PHE A CA 1
ATOM 1193 C C . PHE A 1 152 ? 23.803 -8.468 -30.853 1.00 68.19 152 PHE A C 1
ATOM 1195 O O . PHE A 1 152 ? 23.368 -8.393 -32.002 1.00 68.19 152 PHE A O 1
ATOM 1202 N N . LEU A 1 153 ? 23.378 -7.656 -29.879 1.00 65.38 153 LEU A N 1
ATOM 1203 C CA . LEU A 1 153 ? 22.354 -6.629 -30.085 1.00 65.38 153 LEU A CA 1
ATOM 1204 C C . LEU A 1 153 ? 22.860 -5.506 -31.008 1.00 65.38 153 LEU A C 1
ATOM 1206 O O . LEU A 1 153 ? 22.128 -5.065 -31.895 1.00 65.38 153 LEU A O 1
ATOM 1210 N N . LEU A 1 154 ? 24.125 -5.090 -30.851 1.00 63.16 154 LEU A N 1
ATOM 1211 C CA . LEU A 1 154 ? 24.774 -4.103 -31.720 1.00 63.16 154 LEU A CA 1
ATOM 1212 C C . LEU A 1 154 ? 24.912 -4.633 -33.153 1.00 63.16 154 LEU A C 1
ATOM 1214 O O . LEU A 1 154 ? 24.602 -3.926 -34.108 1.00 63.16 154 LEU A O 1
ATOM 1218 N N . LEU A 1 155 ? 25.334 -5.892 -33.309 1.00 60.75 155 LEU A N 1
ATOM 1219 C CA . LEU A 1 155 ? 25.441 -6.553 -34.611 1.00 60.75 155 LEU A CA 1
ATOM 1220 C C . LEU A 1 155 ? 24.084 -6.689 -35.301 1.00 60.75 155 LEU A C 1
ATOM 1222 O O . LEU A 1 155 ? 23.996 -6.430 -36.499 1.00 60.75 155 LEU A O 1
ATOM 1226 N N . LEU A 1 156 ? 23.030 -7.060 -34.567 1.00 57.31 156 LEU A N 1
ATOM 1227 C CA . LEU A 1 156 ? 21.673 -7.140 -35.110 1.00 57.31 156 LEU A CA 1
ATOM 1228 C C . LEU A 1 156 ? 21.192 -5.761 -35.580 1.00 57.31 156 LEU A C 1
ATOM 1230 O O . LEU A 1 156 ? 20.643 -5.647 -36.673 1.00 57.31 156 LEU A O 1
ATOM 1234 N N . CYS A 1 157 ? 21.460 -4.710 -34.800 1.00 51.81 157 CYS A N 1
ATOM 1235 C CA . CYS A 1 157 ? 21.161 -3.332 -35.187 1.00 51.81 157 CYS A CA 1
ATOM 1236 C C . CYS A 1 157 ? 21.910 -2.933 -36.474 1.00 51.81 157 CYS A C 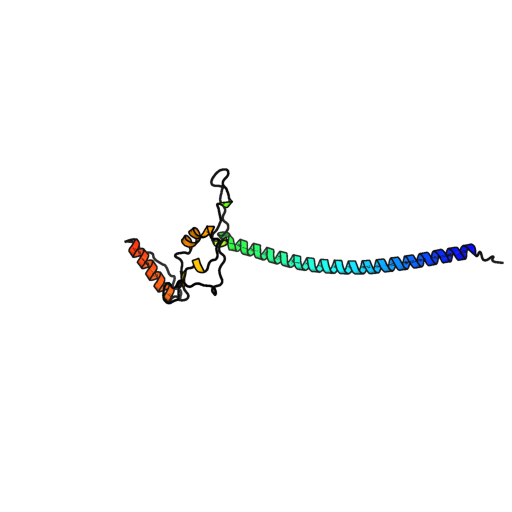1
ATOM 1238 O O . CYS A 1 157 ? 21.299 -2.427 -37.416 1.00 51.81 157 CYS A O 1
ATOM 1240 N N . CYS A 1 158 ? 23.205 -3.251 -36.575 1.00 48.91 158 CYS A N 1
ATOM 1241 C CA . CYS A 1 158 ? 24.007 -3.002 -37.777 1.00 48.91 158 CYS A CA 1
ATOM 1242 C C . CYS A 1 158 ? 23.520 -3.795 -39.002 1.00 48.91 158 CYS A C 1
ATOM 1244 O O . CYS A 1 158 ? 23.511 -3.259 -40.110 1.00 48.91 158 CYS A O 1
ATOM 1246 N N . TYR A 1 159 ? 23.093 -5.048 -38.817 1.00 49.72 159 TYR A N 1
ATOM 1247 C CA . TYR A 1 159 ? 22.586 -5.901 -39.896 1.00 49.72 159 TYR A CA 1
ATOM 1248 C C . TYR A 1 159 ? 21.227 -5.427 -40.424 1.00 49.72 159 TYR A C 1
ATOM 1250 O O . TYR A 1 159 ? 20.996 -5.439 -41.630 1.00 49.72 159 TYR A O 1
ATOM 1258 N N . VAL A 1 160 ? 20.337 -4.977 -39.535 1.00 49.16 160 VAL A N 1
ATOM 1259 C CA . VAL A 1 160 ? 19.001 -4.493 -39.913 1.00 49.16 160 VAL A CA 1
ATOM 1260 C C . VAL A 1 160 ? 19.051 -3.080 -40.506 1.00 49.16 160 VAL A C 1
ATOM 1262 O O . VAL A 1 160 ? 18.237 -2.767 -41.372 1.00 49.16 160 VAL A O 1
ATOM 1265 N N . CYS A 1 161 ? 19.995 -2.229 -40.085 1.00 42.56 161 CYS A N 1
ATOM 1266 C CA . CYS A 1 161 ? 19.982 -0.810 -40.454 1.00 42.56 161 CYS A CA 1
ATOM 1267 C C . CYS A 1 161 ? 20.919 -0.422 -41.615 1.00 42.56 161 CYS A C 1
ATOM 1269 O O . CYS A 1 161 ? 20.741 0.645 -42.194 1.00 42.56 161 CYS A O 1
ATOM 1271 N N . GLY A 1 162 ? 21.927 -1.219 -41.990 1.00 51.75 162 GLY A N 1
ATOM 1272 C CA . GLY A 1 162 ? 22.861 -0.880 -43.084 1.00 51.75 162 GLY A CA 1
ATOM 1273 C C . GLY A 1 162 ? 23.754 0.361 -42.847 1.00 51.75 162 GLY A C 1
ATOM 1274 O O . GLY A 1 162 ? 24.782 0.511 -43.506 1.00 51.75 162 GLY A O 1
ATOM 1275 N N . HIS A 1 163 ? 23.424 1.222 -41.879 1.00 45.72 163 HIS A N 1
ATOM 1276 C CA . HIS A 1 163 ? 24.280 2.243 -41.281 1.00 45.72 163 HIS A CA 1
ATOM 1277 C C . HIS A 1 163 ? 23.673 2.749 -39.958 1.00 45.72 163 HIS A C 1
ATOM 1279 O O . HIS A 1 163 ? 22.508 3.131 -39.929 1.00 45.72 163 HIS A O 1
ATOM 1285 N N . VAL A 1 164 ? 24.481 2.764 -38.889 1.00 41.88 164 VAL A N 1
ATOM 1286 C CA . VAL A 1 164 ? 24.659 3.822 -37.861 1.00 41.88 164 VAL A CA 1
ATOM 1287 C C . VAL A 1 164 ? 25.144 3.214 -36.537 1.00 41.88 164 VAL A C 1
ATOM 1289 O O . VAL A 1 164 ? 24.608 2.242 -36.013 1.00 41.88 164 VAL A O 1
ATOM 1292 N N . ILE A 1 165 ? 26.197 3.857 -36.033 1.00 44.09 165 ILE A N 1
ATOM 1293 C CA . ILE A 1 165 ? 26.914 3.664 -34.776 1.00 44.09 165 ILE A CA 1
ATOM 1294 C C . ILE A 1 165 ? 26.019 4.105 -33.610 1.00 44.09 165 ILE A C 1
ATOM 1296 O O . ILE A 1 165 ? 25.604 5.261 -33.558 1.00 44.09 165 ILE A O 1
ATOM 1300 N N . PHE A 1 166 ? 25.763 3.207 -32.659 1.00 36.09 166 PHE A N 1
ATOM 1301 C CA . PHE A 1 166 ? 25.333 3.580 -31.311 1.00 36.09 166 PHE A CA 1
ATOM 1302 C C . PHE A 1 166 ? 26.574 3.585 -30.415 1.00 36.09 166 PHE A C 1
ATOM 1304 O O . PHE A 1 166 ? 27.156 2.530 -30.159 1.00 36.09 166 PHE A O 1
ATOM 1311 N N . GLU A 1 167 ? 26.995 4.760 -29.944 1.00 31.25 167 GLU A N 1
ATOM 1312 C CA . GLU A 1 167 ? 27.926 4.838 -28.818 1.00 31.25 167 GLU A CA 1
ATOM 1313 C C . GLU A 1 167 ? 27.173 4.430 -27.548 1.00 31.25 167 GLU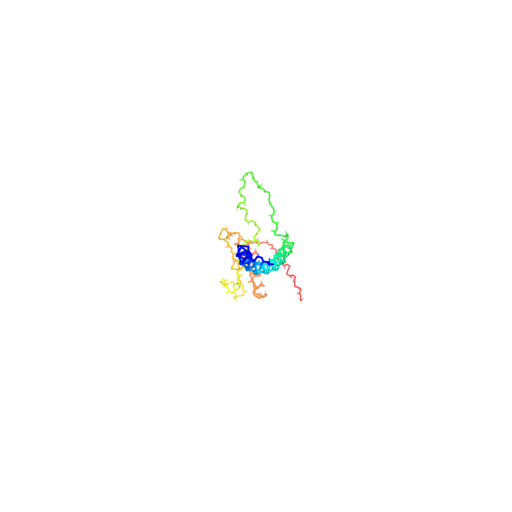 A C 1
ATOM 1315 O O . GLU A 1 167 ? 26.440 5.212 -26.943 1.00 31.25 167 GLU A O 1
ATOM 1320 N N . CYS A 1 168 ? 27.345 3.175 -27.135 1.00 34.00 168 CYS A N 1
ATOM 1321 C CA . CYS A 1 168 ? 27.123 2.806 -25.745 1.00 34.00 168 CYS A CA 1
ATOM 1322 C C . CYS A 1 168 ? 28.282 3.385 -24.933 1.00 34.00 168 CYS A C 1
ATOM 1324 O O . CYS A 1 168 ? 29.348 2.775 -24.850 1.00 34.00 168 CYS A O 1
ATOM 1326 N N . ASN A 1 169 ? 28.070 4.557 -24.334 1.00 33.53 169 ASN A N 1
ATOM 1327 C CA . ASN A 1 169 ? 28.964 5.071 -23.309 1.00 33.53 169 ASN A CA 1
ATOM 1328 C C . ASN A 1 169 ? 28.774 4.215 -22.044 1.00 33.53 169 ASN A C 1
ATOM 1330 O O . ASN A 1 169 ? 27.927 4.491 -21.195 1.00 33.53 169 ASN A O 1
ATOM 1334 N N . ILE A 1 170 ? 29.481 3.086 -21.989 1.00 42.12 170 ILE A N 1
ATOM 1335 C CA . ILE A 1 170 ? 29.660 2.314 -20.764 1.00 42.12 170 ILE A CA 1
ATOM 1336 C C . ILE A 1 170 ? 30.765 3.049 -20.017 1.00 42.12 170 ILE A C 1
ATOM 1338 O O . ILE A 1 170 ? 31.942 2.822 -20.294 1.00 42.12 170 ILE A O 1
ATOM 1342 N N . ASP A 1 171 ? 30.386 3.949 -19.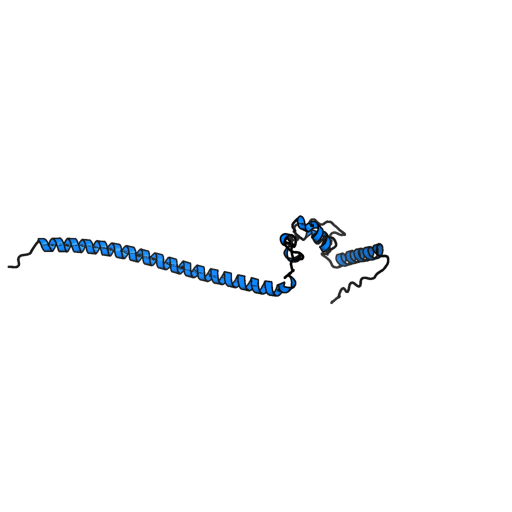109 1.00 30.92 171 ASP A N 1
ATOM 1343 C CA . ASP A 1 171 ? 31.326 4.529 -18.154 1.00 30.92 171 ASP A CA 1
ATOM 1344 C C . ASP A 1 171 ? 31.926 3.388 -17.325 1.00 30.92 171 ASP A C 1
ATOM 1346 O O . ASP A 1 171 ? 31.347 2.868 -16.370 1.00 30.92 171 ASP A O 1
ATOM 1350 N N . SER A 1 172 ? 33.105 2.952 -17.750 1.00 40.66 172 SER A N 1
ATOM 1351 C CA . SER A 1 172 ? 34.009 2.117 -16.987 1.00 40.66 172 SER A CA 1
ATOM 1352 C C . SER A 1 172 ? 34.664 2.983 -15.921 1.00 40.66 172 SER A C 1
ATOM 1354 O O . SER A 1 172 ? 35.713 3.578 -16.158 1.00 40.66 172 SER A O 1
ATOM 1356 N N . THR A 1 173 ? 34.057 3.058 -14.742 1.00 33.19 173 THR A N 1
ATOM 1357 C CA . THR A 1 173 ? 34.792 3.438 -13.534 1.00 33.19 173 THR A CA 1
ATOM 1358 C C . THR A 1 173 ? 35.270 2.171 -12.840 1.00 33.19 173 THR A C 1
ATOM 1360 O O . THR A 1 173 ? 34.453 1.382 -12.359 1.00 33.19 173 THR A O 1
ATOM 1363 N N . SER A 1 174 ? 36.595 1.991 -12.892 1.00 36.00 174 SER A N 1
ATOM 1364 C CA . SER A 1 174 ? 37.415 1.053 -12.114 1.00 36.00 174 SER A CA 1
ATOM 1365 C C . SER A 1 174 ? 37.065 0.990 -10.633 1.00 36.00 174 SER A C 1
ATOM 1367 O O . SER A 1 174 ? 36.641 2.030 -10.081 1.00 36.00 174 SER A O 1
#

Mean predicted aligned error: 15.49 Å

Foldseek 3Di:
DDPDDVVVVVVVVVVVVVVVVVVVVVVVVVVVVVVVVVVVVVVVVVVVVVVVVVVVVVVVVVVVVVVVVVQDDDDDQPDPPRDPVVDPGDPVVFWDFDPPVVAPAPDPDPSFKRFVLRRTDGDPVCVVVSCVVGVLPIDGPDPVVVVVSVVVVQVVCCVVPVDDDDPPPPPDDD

Organism: Camellia sinensis (NCBI:txid4442)

InterPro domains:
  IPR010935 SMCs flexible hinge [PF06470] (112-149)
  IPR036277 SMCs flexible hinge superfamily [SSF75553] (57-151)

Radius of gyration: 39.16 Å; Cα contacts (8 Å, |Δi|>4): 78; chains: 1; bounding box: 81×36×127 Å

pLDDT: mean 77.51, std 18.08, range [30.92, 97.06]

Secondary structure (DSSP, 8-state):
-----HHHHHHHHHHHHHHHHHHHHHHHHHHHHHHHHHHHHHHHHHHHHHHHHHHHHHHHHHHHHHHTGGG------SSTT--GGG----HHHH-EEPPGGG------SSS-EEEGGGGEE--GGGHHHHHHHHTT-EEESSHHHHHHHHHHHHHHHHHHHSS-----------

Solvent-accessible surface area (backbone atoms only — not comparable to full-atom values): 10677 Å² total; per-residue (Å²): 136,84,82,81,62,69,69,60,58,51,54,51,51,53,53,49,54,53,48,51,55,51,50,53,53,52,52,54,52,50,53,51,51,53,52,55,50,54,53,53,52,52,53,52,50,53,53,52,55,53,50,52,52,54,49,54,51,50,51,52,50,52,54,52,51,64,74,42,56,92,67,71,82,83,82,76,77,91,48,90,90,58,68,65,83,77,62,86,72,56,65,84,79,59,55,41,80,48,67,84,87,74,63,81,70,63,63,62,65,94,74,37,33,32,52,42,48,72,44,44,43,66,62,78,93,44,45,71,61,44,44,67,72,22,62,85,34,71,48,51,81,42,71,66,48,43,51,54,51,50,50,54,53,50,49,50,50,42,70,76,54,80,69,77,87,77,86,77,83,73,84,80,75,131

Nearest PDB structures (foldseek):
  7dg5-assembly1_B  TM=7.567E-01  e=5.292E-02  Mus musculus
  6yvu-assembly1_A  TM=6.714E-01  e=6.514E-02  Saccharomyces cerevisiae S288C
  7dg5-assembly2_D  TM=8.021E-01  e=1.133E-01  Mus musculus
  6wg4-assembly1_B  TM=8.048E-01  e=1.840E-01  Homo sapiens